Protein 3OAO (pdb70)

Secondary structure (DSSP, 8-state):
-THHHHHHHHHHHTTGGGGGHHHHHHHH--HHHHHHS---GGGHHHHHHHHHHHHHHHHHHH-HHHHHHHHHHHHHHHS-HHHHHHHHHHHHSHHHHHHHH--HHHHHHHHHHHHHHGGGHHHHHH----TTTT--

Sequence (136 aa):
GDSASQAEQFLKLVHADKLTVPVYAQVQQLAQRFAQAKAPESKKAVLERYQAKANAELDRAIGWDKIKPELIKLYTTNFTESELKDLNAFYQSPLGKKVLEKPRLTAESAQLTQAKLQGAVEPVNKLADDKELGVA

InterPro domains:
  IPR018637 Domain of unknown function DUF2059 [PF09832] (101-158)

B-factor: mean 121.93, std 29.57, range [83.68, 224.76]

Nearest PDB structures (foldseek):
  3oao-assembly1_A  TM=1.007E+00  e=1.745E-16  Pseudomonas aeruginosa

Organism: Pseudomonas aeruginosa (strain ATCC 15692 / DSM 22644 / CIP 104116 / JCM 14847 / LMG 12228 / 1C / PRS 101 / PAO1) (NCBI:txid208964)

Radius of gyration: 23.55 Å; Cα contacts (8 Å, |Δi|>4): 64; chains: 1; bounding box: 56×63×35 Å

Solvent-accessible surface area: 10845 Å² total

Structure (mmCIF, N/CA/C/O backbone):
data_3OAO
#
_entry.id   3OAO
#
_cell.length_a   72.582
_cell.length_b   72.582
_cell.length_c   81.498
_cell.angle_alpha   90.000
_cell.angle_beta   90.000
_cell.angle_gamma   120.000
#
_symmetry.space_group_name_H-M   'P 32 2 1'
#
loop_
_entity.id
_entity.type
_entity.pdbx_description
1 polymer 'uncharacterized protein from DUF2059 family'
2 non-polymer 'PHOSPHATE ION'
3 non-polymer 'CHLORIDE ION'
#
loop_
_atom_site.group_PDB
_atom_site.id
_atom_site.type_symbol
_atom_site.label_atom_id
_atom_site.label_alt_id
_atom_site.label_comp_id
_atom_site.label_asym_id
_atom_site.label_entity_id
_atom_site.label_seq_id
_atom_site.pdbx_PDB_ins_code
_atom_site.Cartn_x
_atom_site.Cartn_y
_atom_site.Cartn_z
_atom_site.occupancy
_atom_site.B_iso_or_equiv
_atom_site.auth_seq_id
_atom_site.auth_comp_id
_atom_site.auth_asym_id
_atom_site.auth_atom_id
_atom_site.pdbx_PDB_model_num
ATOM 1 N N . GLY A 1 1 ? 29.972 10.382 -7.073 1.00 115.19 0 GLY A N 1
ATOM 2 C CA . GLY A 1 1 ? 28.867 11.217 -6.627 1.00 116.12 0 GLY A CA 1
ATOM 3 C C . GLY A 1 1 ? 29.170 11.930 -5.325 1.00 123.30 0 GLY A C 1
ATOM 4 O O . GLY A 1 1 ? 30.188 12.632 -5.215 1.00 124.19 0 GLY A O 1
ATOM 5 N N . ASP A 1 2 ? 28.311 11.735 -4.308 1.00 119.91 37 ASP A N 1
ATOM 6 C CA . ASP A 1 2 ? 28.512 12.362 -2.987 1.00 118.83 37 ASP A CA 1
ATOM 7 C C . ASP A 1 2 ? 29.508 11.560 -2.061 1.00 116.89 37 ASP A C 1
ATOM 8 O O . ASP A 1 2 ? 29.574 11.807 -0.851 1.00 115.27 37 ASP A O 1
ATOM 13 N N . SER A 1 3 ? 30.310 10.646 -2.672 1.00 109.59 38 SER A N 1
ATOM 14 C CA . SER A 1 3 ? 31.303 9.790 -2.027 1.00 106.55 38 SER A CA 1
ATOM 15 C C . SER A 1 3 ? 32.462 10.576 -1.421 1.00 108.12 38 SER A C 1
ATOM 16 O O . SER A 1 3 ? 32.854 10.297 -0.288 1.00 106.95 38 SER A O 1
ATOM 19 N N . ALA A 1 4 ? 33.039 11.532 -2.186 1.00 104.22 39 ALA A N 1
ATOM 20 C CA . ALA A 1 4 ? 34.196 12.329 -1.753 1.00 102.93 39 ALA A CA 1
ATOM 21 C C . ALA A 1 4 ? 33.928 13.109 -0.463 1.00 105.89 39 ALA A C 1
ATOM 22 O O . ALA A 1 4 ? 34.805 13.200 0.410 1.00 103.65 39 ALA A O 1
ATOM 24 N N . SER A 1 5 ? 32.699 13.628 -0.330 1.00 104.25 40 SER A N 1
ATOM 25 C CA . SER A 1 5 ? 32.240 14.368 0.838 1.00 104.87 40 SER A CA 1
ATOM 26 C C . SER A 1 5 ? 32.188 13.433 2.050 1.00 107.05 40 SER A C 1
ATOM 27 O O . SER A 1 5 ? 32.689 13.787 3.126 1.00 107.03 40 SER A O 1
ATOM 30 N N . GLN A 1 6 ? 31.652 12.209 1.854 1.00 101.49 41 GLN A N 1
ATOM 31 C CA . GLN A 1 6 ? 31.588 11.191 2.909 1.00 99.31 41 GLN A CA 1
ATOM 32 C C . GLN A 1 6 ? 32.991 10.701 3.309 1.00 100.16 41 GLN A C 1
ATOM 33 O O . GLN A 1 6 ? 33.262 10.554 4.498 1.00 99.65 41 GLN A O 1
ATOM 39 N N . ALA A 1 7 ? 33.898 10.531 2.322 1.00 95.40 42 ALA A N 1
ATOM 40 C CA . ALA A 1 7 ? 35.295 10.139 2.551 1.00 94.56 42 ALA A CA 1
ATOM 41 C C . ALA A 1 7 ? 36.009 11.201 3.378 1.00 100.61 42 ALA A C 1
ATOM 42 O O . ALA A 1 7 ? 36.769 10.865 4.289 1.00 99.85 42 ALA A O 1
ATOM 44 N N . GLU A 1 8 ? 35.749 12.494 3.066 1.00 98.86 43 GLU A N 1
ATOM 45 C CA . GLU A 1 8 ? 36.318 13.637 3.778 1.00 98.87 43 GLU A CA 1
ATOM 46 C C . GLU A 1 8 ? 35.834 13.648 5.233 1.00 101.04 43 GLU A C 1
ATOM 47 O O . GLU A 1 8 ? 36.637 13.840 6.145 1.00 100.29 43 GLU A O 1
ATOM 53 N N . GLN A 1 9 ? 34.526 13.406 5.444 1.00 97.13 44 GLN A N 1
ATOM 54 C CA . GLN A 1 9 ? 33.943 13.338 6.784 1.00 96.64 44 GLN A CA 1
ATOM 55 C C . GLN A 1 9 ? 34.564 12.183 7.580 1.00 98.05 44 GLN A C 1
ATOM 56 O O . GLN A 1 9 ? 34.863 12.353 8.763 1.00 97.77 44 GLN A O 1
ATOM 62 N N . PHE A 1 10 ? 34.815 11.035 6.908 1.00 91.98 45 PHE A N 1
ATOM 63 C CA . PHE A 1 10 ? 35.427 9.867 7.537 1.00 90.30 45 PHE A CA 1
ATOM 64 C C . PHE A 1 10 ? 36.829 10.181 8.060 1.00 93.98 45 PHE A C 1
ATOM 65 O O . PHE A 1 10 ? 37.122 9.905 9.227 1.00 92.61 45 PHE A O 1
ATOM 73 N N . LEU A 1 11 ? 37.674 10.795 7.210 1.00 91.40 46 LEU A N 1
ATOM 74 C CA . LEU A 1 11 ? 39.052 11.158 7.559 1.00 91.48 46 LEU A CA 1
ATOM 75 C C . LEU A 1 11 ? 39.111 12.150 8.725 1.00 95.58 46 LEU A C 1
ATOM 76 O O . LEU A 1 11 ? 40.043 12.088 9.532 1.00 94.13 46 LEU A O 1
ATOM 81 N N . LYS A 1 12 ? 38.079 13.014 8.849 1.00 94.27 47 LYS A N 1
ATOM 82 C CA . LYS A 1 12 ? 37.959 13.972 9.947 1.00 95.80 47 LYS A CA 1
ATOM 83 C C . LYS A 1 12 ? 37.666 13.212 11.236 1.00 102.56 47 LYS A C 1
ATOM 84 O O . LYS A 1 12 ? 38.459 13.293 12.177 1.00 103.06 47 LYS A O 1
ATOM 90 N N . LEU A 1 13 ? 36.565 12.395 11.242 1.00 99.79 48 LEU A N 1
ATOM 91 C CA . LEU A 1 13 ? 36.126 11.573 12.388 1.00 98.52 48 LEU A CA 1
ATOM 92 C C . LEU A 1 13 ? 37.229 10.677 12.913 1.00 100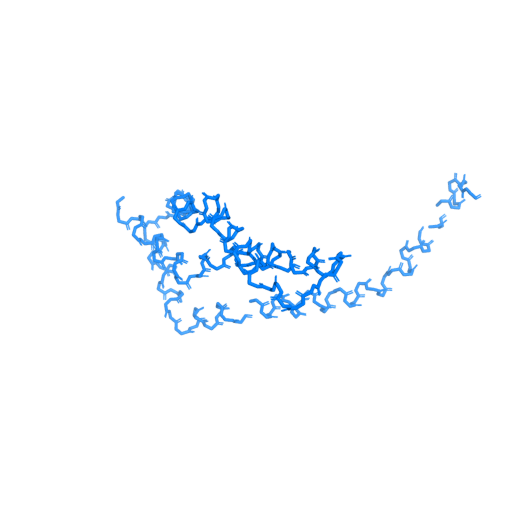.28 48 LEU A C 1
ATOM 93 O O . LEU A 1 13 ? 37.369 10.533 14.119 1.00 100.90 48 LEU A O 1
ATOM 98 N N . VAL A 1 14 ? 38.031 10.112 12.014 1.00 95.18 49 VAL A N 1
ATOM 99 C CA . VAL A 1 14 ? 39.108 9.180 12.346 1.00 94.08 49 VAL A CA 1
ATOM 100 C C . VAL A 1 14 ? 40.440 9.889 12.715 1.00 99.53 49 VAL A C 1
ATOM 101 O O . VAL A 1 14 ? 41.359 9.239 13.225 1.00 98.65 49 VAL A O 1
ATOM 105 N N . HIS A 1 15 ? 40.495 11.237 12.540 1.00 98.24 50 HIS A N 1
ATOM 106 C CA . HIS A 1 15 ? 41.670 12.084 12.835 1.00 99.45 50 HIS A CA 1
ATOM 107 C C . HIS A 1 15 ? 42.897 11.661 12.018 1.00 102.20 50 HIS A C 1
ATOM 108 O O . HIS A 1 15 ? 44.007 11.586 12.558 1.00 101.54 50 HIS A O 1
ATOM 115 N N . ALA A 1 16 ? 42.690 11.395 10.705 1.00 98.32 51 ALA A N 1
ATOM 116 C CA . ALA A 1 16 ? 43.743 10.996 9.762 1.00 98.21 51 ALA A CA 1
ATOM 117 C C . ALA A 1 16 ? 44.753 12.144 9.531 1.00 104.48 51 ALA A C 1
ATOM 118 O O . ALA A 1 16 ? 45.871 11.912 9.062 1.00 105.04 51 ALA A O 1
ATOM 120 N N . ASP A 1 17 ? 44.349 13.378 9.871 1.00 101.43 52 ASP A N 1
ATOM 121 C CA . ASP A 1 17 ? 45.185 14.562 9.745 1.00 102.66 52 ASP A CA 1
ATOM 122 C C . ASP A 1 17 ? 46.333 14.553 10.747 1.00 108.51 52 ASP A C 1
ATOM 123 O O . ASP A 1 17 ? 47.378 15.142 10.471 1.00 110.22 52 ASP A O 1
ATOM 128 N N . LYS A 1 18 ? 46.152 13.860 11.896 1.00 103.80 53 LYS A N 1
ATOM 129 C CA . LYS A 1 18 ? 47.146 13.787 12.979 1.00 102.90 53 LYS A CA 1
ATOM 130 C C . LYS A 1 18 ? 48.145 12.641 12.795 1.00 106.27 53 LYS A C 1
ATOM 131 O O . LYS A 1 18 ? 49.069 12.496 13.598 1.00 106.54 53 LYS A O 1
ATOM 137 N N . LEU A 1 19 ? 47.996 11.861 11.720 1.00 102.47 54 LEU A N 1
ATOM 138 C CA . LEU A 1 19 ? 48.894 10.747 11.419 1.00 103.36 54 LEU A CA 1
ATOM 139 C C . LEU A 1 19 ? 50.355 11.194 11.222 1.00 110.04 54 LEU A C 1
ATOM 140 O O . LEU A 1 19 ? 51.262 10.408 11.476 1.00 110.29 54 LEU A O 1
ATOM 145 N N . THR A 1 20 ? 50.578 12.462 10.788 1.00 108.19 55 THR A N 1
ATOM 146 C CA . THR A 1 20 ? 51.918 13.010 10.513 1.00 108.82 55 THR A CA 1
ATOM 147 C C . THR A 1 20 ? 52.662 13.559 11.745 1.00 113.98 55 THR A C 1
ATOM 148 O O . THR A 1 20 ? 53.893 13.672 11.710 1.00 114.26 55 THR A O 1
ATOM 152 N N . VAL A 1 21 ? 51.923 13.864 12.842 1.00 110.42 56 VAL A N 1
ATOM 153 C CA . VAL A 1 21 ? 52.473 14.394 14.107 1.00 110.59 56 VAL A CA 1
ATOM 154 C C . VAL A 1 21 ? 53.813 13.719 14.561 1.00 114.12 56 VAL A C 1
ATOM 155 O O . VAL A 1 21 ? 54.762 14.452 14.855 1.00 115.16 56 VAL A O 1
ATOM 159 N N . PRO A 1 22 ? 53.965 12.361 14.527 1.00 108.88 57 PRO A N 1
ATOM 160 C CA . PRO A 1 22 ? 55.270 11.764 14.882 1.00 109.27 57 PRO A CA 1
ATOM 161 C C . PRO A 1 22 ? 56.452 12.264 14.034 1.00 115.26 57 PRO A C 1
ATOM 162 O O . PRO A 1 22 ? 57.550 12.416 14.564 1.00 116.70 57 PRO A O 1
ATOM 166 N N . VAL A 1 23 ? 56.230 12.520 12.724 1.00 111.68 58 VAL A N 1
ATOM 167 C CA . VAL A 1 23 ? 57.279 12.997 11.803 1.00 112.39 58 VAL A CA 1
ATOM 168 C C . VAL A 1 23 ? 57.701 14.429 12.156 1.00 117.61 58 VAL A C 1
ATOM 169 O O . VAL A 1 23 ? 58.894 14.735 12.163 1.00 118.33 58 VAL A O 1
ATOM 173 N N . TYR A 1 24 ? 56.721 15.294 12.457 1.00 113.93 59 TYR A N 1
ATOM 174 C CA . TYR A 1 24 ? 56.954 16.681 12.836 1.00 114.97 59 TYR A CA 1
ATOM 175 C C . TYR A 1 24 ? 57.690 16.773 14.169 1.00 122.80 59 TYR A C 1
ATOM 176 O O . TYR A 1 24 ? 58.539 17.653 14.341 1.00 124.16 59 TYR A O 1
ATOM 185 N N . ALA A 1 25 ? 57.367 15.860 15.111 1.00 120.19 60 ALA A N 1
ATOM 186 C CA . ALA A 1 25 ? 57.993 15.799 16.435 1.00 121.03 60 ALA A CA 1
ATOM 187 C C . ALA A 1 25 ? 59.452 15.337 16.329 1.00 126.06 60 ALA A C 1
ATOM 188 O O . ALA A 1 25 ? 60.333 15.953 16.937 1.00 126.81 60 ALA A O 1
ATOM 190 N N . GLN A 1 26 ? 59.705 14.272 15.526 1.00 122.22 61 GLN A N 1
ATOM 191 C CA . GLN A 1 26 ? 61.042 13.723 15.295 1.00 123.63 61 GLN A CA 1
ATOM 192 C C . GLN A 1 26 ? 61.998 14.770 14.700 1.00 129.76 61 GLN A C 1
ATOM 193 O O . GLN A 1 26 ? 63.135 14.870 15.152 1.00 131.10 61 GLN A O 1
ATOM 199 N N . VAL A 1 27 ? 61.530 15.565 13.712 1.00 126.19 62 VAL A N 1
ATOM 200 C CA 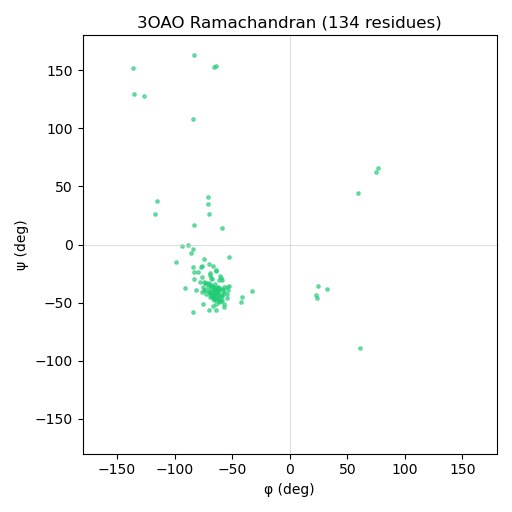. VAL A 1 27 ? 62.350 16.612 13.078 1.00 127.26 62 VAL A CA 1
ATOM 201 C C . VAL A 1 27 ? 62.597 17.793 14.045 1.00 132.31 62 VAL A C 1
ATOM 202 O O . VAL A 1 27 ? 63.684 18.372 14.030 1.00 132.66 62 VAL A O 1
ATOM 206 N N . GLN A 1 28 ? 61.608 18.106 14.916 1.00 129.50 63 GLN A N 1
ATOM 207 C CA . GLN A 1 28 ? 61.716 19.171 15.923 1.00 131.16 63 GLN A CA 1
ATOM 208 C C . GLN A 1 28 ? 62.731 18.778 17.023 1.00 140.25 63 GLN A C 1
ATOM 209 O O . GLN A 1 28 ? 63.544 19.613 17.433 1.00 141.20 63 GLN A O 1
ATOM 215 N N . GLN A 1 29 ? 62.687 17.497 17.479 1.00 139.14 64 GLN A N 1
ATOM 216 C CA . GLN A 1 29 ? 63.605 16.960 18.498 1.00 141.19 64 GLN A CA 1
ATOM 217 C C . GLN A 1 29 ? 65.025 16.788 17.937 1.00 148.38 64 GLN A C 1
ATOM 218 O O . GLN A 1 29 ? 65.995 16.901 18.685 1.00 150.04 64 GLN A O 1
ATOM 228 N N . LEU A 1 31 ? 66.472 18.816 15.668 1.00 146.09 66 LEU A N 1
ATOM 229 C CA . LEU A 1 31 ? 67.084 20.148 15.603 1.00 146.85 66 LEU A CA 1
ATOM 230 C C . LEU A 1 31 ? 67.576 20.601 16.966 1.00 152.71 66 LEU A C 1
ATOM 231 O O . LEU A 1 31 ? 68.682 21.130 17.060 1.00 154.07 66 LEU A O 1
ATOM 236 N N . ALA A 1 32 ? 66.765 20.385 18.026 1.00 149.18 67 ALA A N 1
ATOM 237 C CA . ALA A 1 32 ? 67.142 20.721 19.403 1.00 150.81 67 ALA A CA 1
ATOM 238 C C . ALA A 1 32 ? 68.332 19.847 19.861 1.00 156.28 67 ALA A C 1
ATOM 239 O O . ALA A 1 32 ? 69.195 20.326 20.601 1.00 157.44 67 ALA A O 1
ATOM 241 N N . GLN A 1 33 ? 68.385 18.574 19.376 1.00 152.20 68 GLN A N 1
ATOM 242 C CA . GLN A 1 33 ? 69.475 17.626 19.634 1.00 153.13 68 GLN A CA 1
ATOM 243 C C . GLN A 1 33 ? 70.738 18.059 18.889 1.00 158.91 68 GLN A C 1
ATOM 244 O O . GLN A 1 33 ? 71.836 17.892 19.411 1.00 160.68 68 GLN A O 1
ATOM 250 N N . ARG A 1 34 ? 70.577 18.606 17.663 1.00 155.03 69 ARG A N 1
ATOM 251 C CA . ARG A 1 34 ? 71.678 19.118 16.842 1.00 156.38 69 ARG A CA 1
ATOM 252 C C . ARG A 1 34 ? 72.192 20.450 17.445 1.00 163.39 69 ARG A C 1
ATOM 253 O O . ARG A 1 34 ? 73.395 20.725 17.388 1.00 164.83 69 ARG A O 1
ATOM 261 N N . PHE A 1 35 ? 71.269 21.253 18.049 1.00 160.21 70 PHE A N 1
ATOM 262 C CA . PHE A 1 35 ? 71.567 22.534 18.711 1.00 161.71 70 PHE A CA 1
ATOM 263 C C . PHE A 1 35 ? 72.421 22.287 19.953 1.00 169.74 70 PHE A C 1
ATOM 264 O O . PHE A 1 35 ? 73.428 22.969 20.152 1.00 171.87 70 PHE A O 1
ATOM 272 N N . ALA A 1 36 ? 72.037 21.281 20.767 1.00 166.49 71 ALA A N 1
ATOM 273 C CA . ALA A 1 36 ? 72.780 20.888 21.958 1.00 168.17 71 ALA A CA 1
ATOM 274 C C . ALA A 1 36 ? 74.134 20.293 21.551 1.00 174.61 71 ALA A C 1
ATOM 275 O O . ALA A 1 36 ? 75.167 20.810 21.977 1.00 176.45 71 ALA A O 1
ATOM 277 N N . GLN A 1 37 ? 74.118 19.272 20.637 1.00 170.89 72 GLN A N 1
ATOM 278 C CA . GLN A 1 37 ? 75.281 18.531 20.102 1.00 172.36 72 GLN A CA 1
ATOM 279 C C . GLN A 1 37 ? 76.571 19.336 19.965 1.00 180.38 72 GLN A C 1
ATOM 280 O O . GLN A 1 37 ? 77.645 18.806 20.251 1.00 182.04 72 GLN A O 1
ATOM 282 N N . ALA A 1 38 ? 76.473 20.599 19.519 1.00 178.21 73 ALA A N 1
ATOM 283 C CA . ALA A 1 38 ? 77.635 21.472 19.380 1.00 181.27 73 ALA A CA 1
ATOM 284 C C . ALA A 1 38 ? 77.339 22.863 19.942 1.00 187.66 73 ALA A C 1
ATOM 285 O O . ALA A 1 38 ? 76.310 23.455 19.607 1.00 186.32 73 ALA A O 1
ATOM 287 N N . LYS A 1 39 ? 78.237 23.367 20.825 1.00 187.27 74 LYS A N 1
ATOM 288 C CA . LYS A 1 39 ? 78.141 24.669 21.510 1.00 188.42 74 LYS A CA 1
ATOM 289 C C . LYS A 1 39 ? 76.891 24.797 22.416 1.00 191.44 74 LYS A C 1
ATOM 290 O O . LYS A 1 39 ? 76.963 24.450 23.599 1.00 192.33 74 LYS A O 1
ATOM 292 N N . ALA A 1 40 ? 75.750 25.275 21.843 1.00 185.83 75 ALA A N 1
ATOM 293 C CA . ALA A 1 40 ? 74.439 25.492 22.495 1.00 184.00 75 ALA A CA 1
ATOM 294 C C . ALA A 1 40 ? 74.331 26.745 23.432 1.00 188.85 75 ALA A C 1
ATOM 295 O O . ALA A 1 40 ? 74.028 26.589 24.622 1.00 189.47 75 ALA A O 1
ATOM 297 N N . PRO A 1 41 ? 74.502 27.999 22.919 1.00 184.81 76 PRO A N 1
ATOM 298 C CA . PRO A 1 41 ? 74.316 29.167 23.800 1.00 185.32 76 PRO A CA 1
ATOM 299 C C . PRO A 1 41 ? 72.834 29.553 23.884 1.00 186.31 76 PRO A C 1
ATOM 300 O O . PRO A 1 41 ? 72.274 30.060 22.903 1.00 184.95 76 PRO A O 1
ATOM 304 N N . GLU A 1 42 ? 72.188 29.290 25.054 1.00 181.51 77 GLU A N 1
ATOM 305 C CA . GLU A 1 42 ? 70.754 29.558 25.298 1.00 178.97 77 GLU A CA 1
ATOM 306 C C . GLU A 1 42 ? 70.312 31.003 24.981 1.00 181.03 77 GLU A C 1
ATOM 307 O O . GLU A 1 42 ? 69.112 31.283 24.924 1.00 178.53 77 GLU A O 1
ATOM 309 N N . SER A 1 43 ? 71.286 31.902 24.741 1.00 178.80 78 SER A N 1
ATOM 310 C CA . SER A 1 43 ? 71.042 33.289 24.358 1.00 178.80 78 SER A CA 1
ATOM 311 C C . SER A 1 43 ? 70.655 33.360 22.874 1.00 180.10 78 SER A C 1
ATOM 312 O O . SER A 1 43 ? 70.075 34.358 22.436 1.00 179.77 78 SER A O 1
ATOM 315 N N . LYS A 1 44 ? 70.988 32.301 22.103 1.00 174.65 79 LYS A N 1
ATOM 316 C CA . LYS A 1 44 ? 70.694 32.211 20.670 1.00 172.41 79 LYS A CA 1
ATOM 317 C C . LYS A 1 44 ? 69.687 31.068 20.328 1.00 172.12 79 LYS A C 1
ATOM 318 O O . LYS A 1 44 ? 69.800 30.427 19.276 1.00 170.61 79 LYS A O 1
ATOM 324 N N . LYS A 1 45 ? 68.683 30.851 21.209 1.00 166.06 80 LYS A N 1
ATOM 325 C CA . LYS A 1 45 ? 67.640 29.849 20.991 1.00 162.51 80 LYS A CA 1
ATOM 326 C C . LYS A 1 45 ? 66.610 30.337 19.963 1.00 165.06 80 LYS A C 1
ATOM 327 O O . LYS A 1 45 ? 65.895 29.514 19.383 1.00 163.36 80 LYS A O 1
ATOM 333 N N . ALA A 1 46 ? 66.557 31.675 19.711 1.00 161.76 81 ALA A N 1
ATOM 334 C CA . ALA A 1 46 ? 65.662 32.283 18.713 1.00 160.05 81 ALA A CA 1
ATOM 335 C C . ALA A 1 46 ? 66.109 31.935 17.281 1.00 162.61 81 ALA A C 1
ATOM 336 O O . ALA A 1 46 ? 65.323 32.070 16.335 1.00 161.22 81 ALA A O 1
ATOM 338 N N . VAL A 1 47 ? 67.368 31.464 17.133 1.00 159.05 82 VAL A N 1
ATOM 339 C CA . VAL A 1 47 ? 67.923 30.978 15.867 1.00 157.85 82 VAL A CA 1
ATOM 340 C C . VAL A 1 47 ? 67.344 29.559 15.610 1.00 159.16 82 VAL A C 1
ATOM 341 O O . VAL A 1 47 ? 66.920 29.266 14.486 1.00 157.87 82 VAL A O 1
ATOM 345 N N . LEU A 1 48 ? 67.256 28.717 16.677 1.00 153.91 83 LEU A N 1
ATOM 346 C CA . LEU A 1 48 ? 66.648 27.385 16.606 1.00 151.41 83 LEU A CA 1
ATOM 347 C C . LEU A 1 48 ? 65.147 27.517 16.310 1.00 153.29 83 LEU A C 1
ATOM 348 O O . LEU A 1 48 ? 64.602 26.708 15.559 1.00 151.21 83 LEU A O 1
ATOM 353 N N . GLU A 1 49 ? 64.494 28.565 16.879 1.00 149.87 84 GLU A N 1
ATOM 354 C CA . GLU A 1 49 ? 63.072 28.877 16.674 1.00 147.88 84 GLU A CA 1
ATOM 355 C C . GLU A 1 49 ? 62.720 29.008 15.177 1.00 147.35 84 GLU A C 1
ATOM 356 O O . GLU A 1 49 ? 61.717 28.432 14.730 1.00 145.00 84 GLU A O 1
ATOM 362 N N . ARG A 1 50 ? 63.552 29.747 14.405 1.00 142.02 85 ARG A N 1
ATOM 363 C CA . ARG A 1 50 ? 63.306 29.918 12.978 1.00 139.51 85 ARG A CA 1
ATOM 364 C C . ARG A 1 50 ? 63.655 28.678 12.169 1.00 137.85 85 ARG A C 1
ATOM 365 O O . ARG A 1 50 ? 62.913 28.335 11.250 1.00 136.15 85 ARG A O 1
ATOM 373 N N . TYR A 1 51 ? 64.730 27.960 12.549 1.00 131.66 86 TYR A N 1
ATOM 374 C CA . TYR A 1 51 ? 65.093 26.721 11.864 1.00 129.53 86 TYR A CA 1
ATOM 375 C C . TYR A 1 51 ? 64.060 25.616 12.111 1.00 129.81 86 TYR A C 1
ATOM 376 O O . TYR A 1 51 ? 63.825 24.794 11.226 1.00 127.49 86 TYR A O 1
ATOM 385 N N . GLN A 1 52 ? 63.393 25.643 13.284 1.00 125.66 87 GLN A N 1
ATOM 386 C CA . GLN A 1 52 ? 62.323 24.697 13.607 1.00 123.70 87 GLN A CA 1
ATOM 387 C C . GLN A 1 52 ? 61.035 25.081 12.859 1.00 125.42 87 GLN A C 1
ATOM 388 O O . GLN A 1 52 ? 60.230 24.201 12.523 1.00 124.34 87 GLN A O 1
ATOM 394 N N . ALA A 1 53 ? 60.864 26.389 12.559 1.00 119.88 88 ALA A N 1
ATOM 395 C CA . ALA A 1 53 ? 59.725 26.884 11.785 1.00 117.48 88 ALA A CA 1
ATOM 396 C C . ALA A 1 53 ? 59.928 26.524 10.304 1.00 117.68 88 ALA A C 1
ATOM 397 O O . ALA A 1 53 ? 58.970 26.145 9.619 1.00 114.90 88 ALA A O 1
ATOM 399 N N . LYS A 1 54 ? 61.191 26.642 9.824 1.00 113.57 89 LYS A N 1
ATOM 400 C CA . LYS A 1 54 ? 61.599 26.322 8.459 1.00 112.38 89 LYS A CA 1
ATOM 401 C C . LYS A 1 54 ? 61.343 24.857 8.179 1.00 116.83 89 LYS A C 1
ATOM 402 O O . LYS A 1 54 ? 60.721 24.534 7.169 1.00 116.09 89 LYS A O 1
ATOM 408 N N . ALA A 1 55 ? 61.786 23.970 9.098 1.00 113.92 90 ALA A N 1
ATOM 409 C CA . ALA A 1 55 ? 61.588 22.527 9.010 1.00 113.24 90 ALA A CA 1
ATOM 410 C C . ALA A 1 55 ? 60.098 22.188 8.993 1.00 116.46 90 ALA A C 1
ATOM 411 O O . ALA A 1 55 ? 59.683 21.282 8.262 1.00 115.77 90 ALA A O 1
ATOM 413 N N . ASN A 1 56 ? 59.291 22.927 9.793 1.00 112.12 91 ASN A N 1
ATOM 414 C CA . ASN A 1 56 ? 57.844 22.739 9.874 1.00 110.05 91 ASN A CA 1
ATOM 415 C C . ASN A 1 56 ? 57.201 23.091 8.541 1.00 111.85 91 ASN A C 1
ATOM 416 O O . ASN A 1 56 ? 56.338 22.359 8.068 1.00 111.34 91 ASN A O 1
ATOM 421 N N . ALA A 1 57 ? 57.666 24.178 7.910 1.00 107.34 92 ALA A N 1
ATOM 422 C CA . ALA A 1 57 ? 57.169 24.633 6.622 1.00 105.65 92 ALA A CA 1
ATOM 423 C C . ALA A 1 57 ? 57.555 23.668 5.493 1.00 109.74 92 ALA A C 1
ATOM 424 O O . ALA A 1 57 ? 56.777 23.474 4.550 1.00 109.19 92 ALA A O 1
AT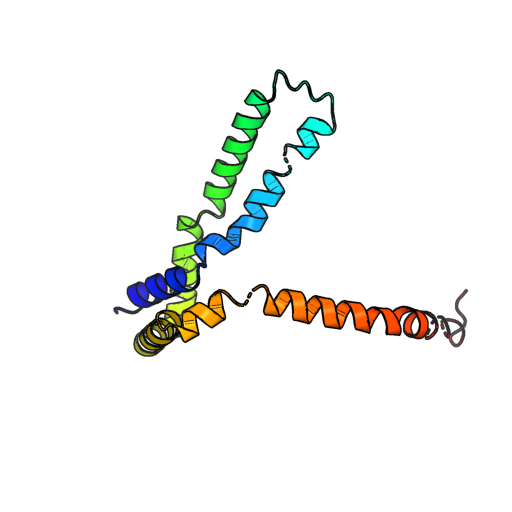OM 426 N N . GLU A 1 58 ? 58.750 23.067 5.593 1.00 106.79 93 GLU A N 1
ATOM 427 C CA . GLU A 1 58 ? 59.283 22.155 4.578 1.00 106.92 93 GLU A CA 1
ATOM 428 C C . GLU A 1 58 ? 58.589 20.825 4.594 1.00 109.27 93 GLU A C 1
ATOM 429 O O . GLU A 1 58 ? 58.441 20.201 3.542 1.00 108.72 93 GLU A O 1
ATOM 435 N N . LEU A 1 59 ? 58.158 20.383 5.789 1.00 104.94 94 LEU A N 1
ATOM 436 C CA . LEU A 1 59 ? 57.390 19.156 5.950 1.00 103.26 94 LEU A CA 1
ATOM 437 C C . LEU A 1 59 ? 55.992 19.417 5.434 1.00 106.98 94 LEU A C 1
ATOM 438 O O . LEU A 1 59 ? 55.437 18.569 4.733 1.00 107.27 94 LEU A O 1
ATOM 443 N N . ASP A 1 60 ? 55.440 20.634 5.715 1.00 102.31 95 ASP A N 1
ATOM 444 C CA . ASP A 1 60 ? 54.110 21.039 5.234 1.00 100.60 95 ASP A CA 1
ATOM 445 C C . ASP A 1 60 ? 54.038 21.007 3.720 1.00 102.45 95 ASP A C 1
ATOM 446 O O . ASP A 1 60 ? 52.980 20.728 3.167 1.00 102.64 95 ASP A O 1
ATOM 451 N N . ARG A 1 61 ? 55.175 21.266 3.049 1.00 97.68 96 ARG A N 1
ATOM 452 C CA . ARG A 1 61 ? 55.272 21.232 1.591 1.00 96.43 96 ARG A CA 1
ATOM 453 C C . ARG A 1 61 ? 55.129 19.803 1.080 1.00 100.08 96 ARG A C 1
ATOM 454 O O . ARG A 1 61 ? 54.441 19.571 0.086 1.00 98.68 96 ARG A O 1
ATOM 462 N N . ALA A 1 62 ? 55.800 18.849 1.753 1.00 97.14 97 ALA A N 1
ATOM 463 C CA . ALA A 1 62 ? 55.817 17.460 1.339 1.00 96.63 97 ALA A CA 1
ATOM 464 C C . ALA A 1 62 ? 54.623 16.693 1.839 1.00 100.50 97 ALA A C 1
ATOM 465 O O . ALA A 1 62 ? 53.879 16.127 1.035 1.00 99.75 97 ALA A O 1
ATOM 467 N N . ILE A 1 63 ? 54.436 16.668 3.173 1.00 97.28 98 ILE A N 1
ATOM 468 C CA . ILE A 1 63 ? 53.426 15.853 3.850 1.00 95.87 98 ILE A CA 1
ATOM 469 C C . ILE A 1 63 ? 52.340 16.624 4.632 1.00 100.02 98 ILE A C 1
ATOM 470 O O . ILE A 1 63 ? 51.753 16.077 5.567 1.00 100.12 98 ILE A O 1
ATOM 475 N N . GLY A 1 64 ? 52.056 17.861 4.228 1.00 96.20 99 GLY A N 1
ATOM 476 C CA . GLY A 1 64 ? 50.962 18.624 4.818 1.00 95.32 99 GLY A CA 1
ATOM 477 C C . GLY A 1 64 ? 49.624 17.969 4.494 1.00 98.67 99 GLY A C 1
ATOM 478 O O . GLY A 1 64 ? 49.503 17.273 3.473 1.00 98.14 99 GLY A O 1
ATOM 479 N N . TRP A 1 65 ? 48.613 18.161 5.361 1.00 94.49 100 TRP A N 1
ATOM 480 C CA . TRP A 1 65 ? 47.290 17.542 5.180 1.00 93.95 100 TRP A CA 1
ATOM 481 C C . TRP A 1 65 ? 46.682 17.796 3.804 1.00 97.81 100 TRP A C 1
ATOM 482 O O . TRP A 1 65 ? 46.081 16.894 3.232 1.00 97.52 100 TRP A O 1
ATOM 493 N N . ASP A 1 66 ? 46.915 18.991 3.243 1.00 94.45 101 ASP A N 1
ATOM 494 C CA . ASP A 1 66 ? 46.437 19.389 1.922 1.00 93.96 101 ASP A CA 1
ATOM 495 C C . ASP A 1 66 ? 47.048 18.533 0.799 1.00 97.46 101 ASP A C 1
ATOM 496 O O . ASP A 1 66 ? 46.473 18.460 -0.291 1.00 97.29 101 ASP A O 1
ATOM 501 N N . LYS A 1 67 ? 48.213 17.896 1.060 1.00 93.64 102 LYS A N 1
ATOM 502 C CA . LYS A 1 67 ? 48.887 17.025 0.086 1.00 93.49 102 LYS A CA 1
ATOM 503 C C . LYS A 1 67 ? 48.429 15.578 0.258 1.00 98.27 102 LYS A C 1
ATOM 504 O O . LYS A 1 67 ? 48.284 14.854 -0.731 1.00 98.73 102 LYS A O 1
ATOM 510 N N . ILE A 1 68 ? 48.218 15.157 1.524 1.00 94.19 103 ILE A N 1
ATOM 511 C CA . ILE A 1 68 ? 47.805 13.807 1.897 1.00 92.94 103 ILE A CA 1
ATOM 512 C C . ILE A 1 68 ? 46.308 13.569 1.606 1.00 96.32 103 ILE A C 1
ATOM 513 O O . ILE A 1 68 ? 45.967 12.578 0.956 1.00 96.31 103 ILE A O 1
ATOM 518 N N . LYS A 1 69 ? 45.425 14.481 2.093 1.00 92.62 104 LYS A N 1
ATOM 519 C CA . LYS A 1 69 ? 43.954 14.424 1.964 1.00 92.14 104 LYS A CA 1
ATOM 520 C C . LYS A 1 69 ? 43.411 13.988 0.575 1.00 98.29 104 LYS A C 1
ATOM 521 O O . LYS A 1 69 ? 42.532 13.112 0.526 1.00 97.62 104 LYS A O 1
ATOM 527 N N . PRO A 1 70 ? 43.876 14.572 -0.563 1.00 96.47 105 PRO A N 1
ATOM 528 C CA . PRO A 1 70 ? 43.307 14.169 -1.861 1.00 96.90 105 PRO A CA 1
ATOM 529 C C . PRO A 1 70 ? 43.536 12.704 -2.212 1.00 101.94 105 PRO A C 1
ATOM 530 O O . PRO A 1 70 ? 42.661 12.073 -2.796 1.00 102.42 105 PRO A O 1
ATOM 534 N N . GLU A 1 71 ? 44.704 12.168 -1.866 1.00 99.10 106 GLU A N 1
ATOM 535 C CA . GLU A 1 71 ? 45.036 10.798 -2.215 1.00 99.55 106 GLU A CA 1
ATOM 536 C C . GLU A 1 71 ? 44.407 9.767 -1.292 1.00 101.79 106 GLU A C 1
ATOM 537 O O . GLU A 1 71 ? 44.149 8.642 -1.727 1.00 102.59 106 GLU A O 1
ATOM 543 N N . LEU A 1 72 ? 44.062 10.172 -0.051 1.00 95.58 107 LEU A N 1
ATOM 544 C CA . LEU A 1 72 ? 43.362 9.295 0.886 1.00 93.68 107 LEU A CA 1
ATOM 545 C C . LEU A 1 72 ? 41.881 9.205 0.531 1.00 95.93 107 LEU A C 1
ATOM 546 O O . LEU A 1 72 ? 41.256 8.178 0.785 1.00 95.71 107 LEU A O 1
ATOM 551 N N . ILE A 1 73 ? 41.307 10.288 -0.024 1.00 91.41 108 ILE A N 1
ATOM 552 C CA . ILE A 1 73 ? 39.907 10.300 -0.454 1.00 90.39 108 ILE A CA 1
ATOM 553 C C . ILE A 1 73 ? 39.759 9.341 -1.617 1.00 96.13 108 ILE A C 1
ATOM 554 O O . ILE A 1 73 ? 38.879 8.485 -1.578 1.00 95.74 108 ILE A O 1
ATOM 559 N N . LYS A 1 74 ? 40.691 9.404 -2.602 1.00 94.75 109 LYS A N 1
ATOM 560 C CA . LYS A 1 74 ? 40.702 8.475 -3.744 1.00 96.04 109 LYS A CA 1
ATOM 561 C C . LYS A 1 74 ? 40.781 7.022 -3.230 1.00 100.55 109 LYS A C 1
ATOM 562 O O . LYS A 1 74 ? 40.038 6.158 -3.698 1.00 100.71 109 LYS A O 1
ATOM 568 N N . LEU A 1 75 ? 41.617 6.790 -2.199 1.00 96.41 110 LEU A N 1
ATOM 569 C CA . LEU A 1 75 ? 41.797 5.490 -1.548 1.00 95.76 110 LEU A CA 1
ATOM 570 C C . LEU A 1 75 ? 40.476 4.935 -0.949 1.00 97.90 110 LEU A C 1
ATOM 571 O O . LEU A 1 75 ? 40.170 3.762 -1.139 1.00 97.45 110 LEU A O 1
ATOM 576 N N . TYR A 1 76 ? 39.692 5.788 -0.267 1.00 93.08 111 TYR A N 1
ATOM 577 C CA . TYR A 1 76 ? 38.434 5.380 0.354 1.00 91.50 111 TYR A CA 1
ATOM 578 C C . TYR A 1 76 ? 37.254 5.316 -0.589 1.00 95.37 111 TYR A C 1
ATOM 579 O O . TYR A 1 76 ? 36.442 4.397 -0.472 1.00 94.96 111 TYR A O 1
ATOM 588 N N . THR A 1 77 ? 37.146 6.270 -1.527 1.00 92.17 112 THR A N 1
ATOM 589 C CA . THR A 1 77 ? 36.045 6.280 -2.498 1.00 92.65 112 THR A CA 1
ATOM 590 C C . THR A 1 77 ? 36.154 5.110 -3.478 1.00 99.01 112 THR A C 1
ATOM 591 O O . THR A 1 77 ? 35.122 4.649 -3.991 1.00 99.59 112 THR A O 1
ATOM 595 N N . THR A 1 78 ? 37.400 4.630 -3.752 1.00 95.66 113 THR A N 1
ATOM 596 C CA . THR A 1 78 ? 37.609 3.497 -4.668 1.00 96.23 113 THR A CA 1
ATOM 597 C C . THR A 1 78 ? 37.423 2.157 -3.966 1.00 99.91 113 THR A C 1
ATOM 598 O O . THR A 1 78 ? 37.095 1.176 -4.623 1.00 102.46 113 THR A O 1
ATOM 602 N N . ASN A 1 79 ? 37.595 2.118 -2.632 1.00 93.19 114 ASN A N 1
ATOM 603 C CA . ASN A 1 79 ? 37.479 0.893 -1.841 1.00 91.46 114 ASN A CA 1
ATOM 604 C C . ASN A 1 79 ? 36.134 0.734 -1.145 1.00 93.70 114 ASN A C 1
ATOM 605 O O . ASN A 1 79 ? 35.813 -0.361 -0.664 1.00 92.34 114 ASN A O 1
ATOM 610 N N . PHE A 1 80 ? 35.359 1.820 -1.062 1.00 90.07 115 PHE A N 1
ATOM 611 C CA . PHE A 1 80 ? 34.054 1.811 -0.404 1.00 89.52 115 PHE A CA 1
ATOM 612 C C . PHE A 1 80 ? 33.010 2.556 -1.224 1.00 96.36 115 PHE A C 1
ATOM 613 O O . PHE A 1 80 ? 33.341 3.481 -1.964 1.00 97.52 115 PHE A O 1
ATOM 621 N N . THR A 1 81 ? 31.745 2.169 -1.075 1.00 93.29 116 THR A N 1
ATOM 622 C CA . THR A 1 81 ? 30.636 2.846 -1.737 1.00 93.60 116 THR A CA 1
ATOM 623 C C . THR A 1 81 ? 30.268 4.059 -0.887 1.00 98.56 116 THR A C 1
ATOM 624 O O . THR A 1 81 ? 30.642 4.114 0.293 1.00 97.67 116 THR A O 1
ATOM 628 N N . GLU A 1 82 ? 29.513 5.013 -1.469 1.00 96.38 117 GLU A N 1
ATOM 629 C CA . GLU A 1 82 ? 29.035 6.197 -0.758 1.00 96.01 117 GLU A CA 1
ATOM 630 C C . GLU A 1 82 ? 28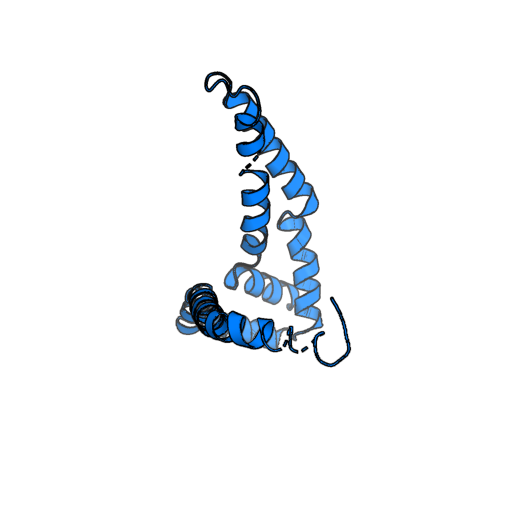.192 5.766 0.463 1.00 100.92 117 GLU A C 1
ATOM 631 O O . GLU A 1 82 ? 28.323 6.362 1.537 1.00 100.76 117 GLU A O 1
ATOM 637 N N . SER A 1 83 ? 27.360 4.704 0.300 1.00 97.06 118 SER A N 1
ATOM 638 C CA . SER A 1 83 ? 26.512 4.188 1.372 1.00 96.59 118 SER A CA 1
ATOM 639 C C . SER A 1 83 ? 27.337 3.548 2.489 1.00 100.88 118 SER A C 1
ATOM 640 O O . SER A 1 83 ? 26.962 3.661 3.664 1.00 101.73 118 SER A O 1
ATOM 643 N N . GLU A 1 84 ? 28.455 2.857 2.122 1.00 94.32 119 GLU A N 1
ATOM 644 C CA . GLU A 1 84 ? 29.338 2.212 3.093 1.00 91.28 119 GLU A CA 1
ATOM 645 C C . GLU A 1 84 ? 30.040 3.260 3.918 1.00 93.73 119 GLU A C 1
ATOM 646 O O . GLU A 1 84 ? 30.073 3.133 5.142 1.00 92.65 119 GLU A O 1
ATOM 652 N N . LEU A 1 85 ? 30.548 4.344 3.253 1.00 90.12 120 LEU A N 1
ATOM 653 C CA . LEU A 1 85 ? 31.219 5.472 3.919 1.00 89.33 120 LEU A CA 1
ATOM 654 C C . LEU A 1 85 ? 30.257 6.209 4.856 1.00 95.95 120 LEU A C 1
ATOM 655 O O . LEU A 1 85 ? 30.649 6.580 5.957 1.00 94.89 120 LEU A O 1
ATOM 660 N N . LYS A 1 86 ? 28.987 6.389 4.425 1.00 95.87 121 LYS A N 1
ATOM 661 C CA . LYS A 1 86 ? 27.927 7.039 5.213 1.00 96.55 121 LYS A CA 1
ATOM 662 C C . LYS A 1 86 ? 27.696 6.254 6.514 1.00 99.36 121 LYS A C 1
ATOM 663 O O . LYS A 1 86 ? 27.629 6.860 7.586 1.00 100.61 121 LYS A O 1
ATOM 669 N N . ASP A 1 87 ? 27.630 4.911 6.413 1.00 92.98 122 ASP A N 1
ATOM 670 C CA . ASP A 1 87 ? 27.461 3.996 7.540 1.00 91.55 122 ASP A CA 1
ATOM 671 C C . ASP A 1 87 ? 28.691 3.950 8.470 1.00 95.30 122 ASP A C 1
ATOM 672 O O . ASP A 1 87 ? 28.529 3.832 9.696 1.00 94.46 122 ASP A O 1
ATOM 677 N N . LEU A 1 88 ? 29.918 4.087 7.898 1.00 91.29 123 LEU A N 1
ATOM 678 C CA . LEU A 1 88 ? 31.158 4.174 8.680 1.00 89.95 123 LEU A CA 1
ATOM 679 C C . LEU A 1 88 ? 31.139 5.465 9.491 1.00 92.83 123 LEU A C 1
ATOM 680 O O . LEU A 1 88 ? 31.499 5.472 10.667 1.00 91.25 123 LEU A O 1
ATOM 685 N N . ASN A 1 89 ? 30.634 6.537 8.881 1.00 90.89 124 ASN A N 1
ATOM 686 C CA . ASN A 1 89 ? 30.479 7.832 9.537 1.00 91.23 124 ASN A CA 1
ATOM 687 C C . ASN A 1 89 ? 29.477 7.759 10.679 1.00 94.81 124 ASN A C 1
ATOM 688 O O . ASN A 1 89 ? 29.758 8.271 11.752 1.00 94.46 124 ASN A O 1
ATOM 693 N N . ALA A 1 90 ? 28.349 7.048 10.474 1.00 91.22 125 ALA A N 1
ATOM 694 C CA . ALA A 1 90 ? 27.316 6.854 11.494 1.00 89.94 125 ALA A CA 1
ATOM 695 C C . ALA A 1 90 ? 27.906 6.122 12.697 1.00 95.45 125 ALA A C 1
ATOM 696 O O . ALA A 1 90 ? 27.698 6.564 13.830 1.00 95.91 125 ALA A O 1
ATOM 698 N N . PHE A 1 91 ? 28.722 5.058 12.448 1.00 91.62 126 PHE A N 1
ATOM 699 C CA . PHE A 1 91 ? 29.389 4.320 13.520 1.00 90.86 126 PHE A CA 1
ATOM 700 C C . PHE A 1 91 ? 30.400 5.193 14.280 1.00 97.94 126 PHE A C 1
ATOM 701 O O . PHE A 1 91 ? 30.318 5.264 15.496 1.00 98.35 126 PHE A O 1
ATOM 709 N N . TYR A 1 92 ? 31.321 5.880 13.576 1.00 95.85 127 TYR A N 1
ATOM 710 C CA . TYR A 1 92 ? 32.302 6.729 14.262 1.00 96.03 127 TYR A CA 1
ATOM 711 C C . TYR A 1 92 ? 31.759 8.046 14.820 1.00 100.89 127 TYR A C 1
ATOM 712 O O . TYR A 1 92 ? 32.427 8.672 15.643 1.00 102.03 127 TYR A O 1
ATOM 721 N N . GLN A 1 93 ? 30.531 8.439 14.427 1.00 96.66 128 GLN A N 1
ATOM 722 C CA . GLN A 1 93 ? 29.863 9.623 14.981 1.00 96.60 128 GLN A CA 1
ATOM 723 C C . GLN A 1 93 ? 29.194 9.231 16.300 1.00 98.49 128 GLN A C 1
ATOM 724 O O . GLN A 1 93 ? 29.052 10.059 17.196 1.00 98.76 128 GLN A O 1
ATOM 730 N N . SER A 1 94 ? 28.786 7.959 16.408 1.00 94.20 129 SER A N 1
ATOM 731 C CA . SER A 1 94 ? 28.103 7.397 17.574 1.00 93.19 129 SER A CA 1
ATOM 732 C C . SER A 1 94 ? 28.992 7.397 18.830 1.00 98.12 129 SER A C 1
ATOM 733 O O . SER A 1 94 ? 30.220 7.334 18.707 1.00 97.41 129 SER A O 1
ATOM 736 N N . PRO A 1 95 ? 28.397 7.439 20.056 1.00 95.16 130 PRO A N 1
ATOM 737 C CA . PRO A 1 95 ? 29.232 7.432 21.271 1.00 94.24 130 PRO A CA 1
ATOM 738 C C . PRO A 1 95 ? 30.207 6.255 21.346 1.00 96.53 130 PRO A C 1
ATOM 739 O O . PRO A 1 95 ? 31.335 6.436 21.810 1.00 95.89 130 PRO A O 1
ATOM 743 N N . LEU A 1 96 ? 29.790 5.057 20.871 1.00 92.91 131 LEU A N 1
ATOM 744 C CA . LEU A 1 96 ? 30.649 3.857 20.891 1.00 91.20 131 LEU A CA 1
ATOM 745 C C . LEU A 1 96 ? 31.791 3.985 19.896 1.00 95.52 131 LEU A C 1
ATOM 746 O O . LEU A 1 96 ? 32.916 3.611 20.217 1.00 96.42 131 LEU A O 1
ATOM 751 N N . GLY A 1 97 ? 31.506 4.546 18.723 1.00 90.76 132 GLY A N 1
ATOM 752 C CA . GLY A 1 97 ? 32.523 4.805 17.713 1.00 89.94 132 GLY A CA 1
ATOM 753 C C . GLY A 1 97 ? 33.612 5.707 18.254 1.00 93.11 132 GLY A C 1
ATOM 754 O O . GLY A 1 97 ? 34.801 5.379 18.163 1.00 93.00 132 GLY A O 1
ATOM 755 N N . LYS A 1 98 ? 33.199 6.808 18.909 1.00 88.68 133 LYS A N 1
ATOM 756 C CA . LYS A 1 98 ? 34.104 7.763 19.543 1.00 88.04 133 LYS A CA 1
ATOM 757 C C . LYS A 1 98 ? 34.907 7.101 20.671 1.00 92.75 133 LYS A C 1
ATOM 758 O O . LYS A 1 98 ? 36.108 7.365 20.811 1.00 92.95 133 LYS A O 1
ATOM 764 N N . LYS A 1 99 ? 34.268 6.173 21.417 1.00 88.34 134 LYS A N 1
ATOM 765 C CA . LYS A 1 99 ? 34.942 5.456 22.490 1.00 87.46 134 LYS A CA 1
ATOM 766 C C . LYS A 1 99 ? 36.057 4.551 21.896 1.00 93.06 134 LYS A C 1
ATOM 767 O O . LYS A 1 99 ? 37.188 4.579 22.378 1.00 94.16 134 LYS A O 1
ATOM 773 N N . VAL A 1 100 ? 35.750 3.826 20.804 1.00 88.45 135 VAL A N 1
ATOM 774 C CA . VAL A 1 100 ? 36.718 2.977 20.110 1.00 87.40 135 VAL A CA 1
ATOM 775 C C . VAL A 1 100 ? 37.940 3.806 19.672 1.00 92.19 135 VAL A C 1
ATOM 776 O O . VAL A 1 100 ? 39.061 3.455 20.035 1.00 92.62 135 VAL A O 1
ATOM 780 N N . LEU A 1 101 ? 37.707 4.950 18.976 1.00 88.26 136 LEU A N 1
ATOM 781 C CA . LEU A 1 101 ? 38.767 5.854 18.506 1.00 88.28 136 LEU A CA 1
ATOM 782 C C . LEU A 1 101 ? 39.706 6.322 19.608 1.00 94.51 136 LEU A C 1
ATOM 783 O O . LEU A 1 101 ? 40.909 6.373 19.377 1.00 93.93 136 LEU A O 1
ATOM 788 N N . GLU A 1 102 ? 39.169 6.689 20.794 1.00 94.27 137 GLU A N 1
ATOM 789 C CA . GLU A 1 102 ? 39.991 7.146 21.925 1.00 96.21 137 GLU A CA 1
ATOM 790 C C . GLU A 1 102 ? 40.770 5.976 22.573 1.00 102.68 137 GLU A C 1
ATOM 791 O O . GLU A 1 102 ? 41.967 6.116 22.880 1.00 103.68 137 GLU A O 1
ATOM 797 N N . LYS A 1 103 ? 40.099 4.829 22.755 1.00 99.13 138 LYS A N 1
ATOM 798 C CA . LYS A 1 103 ? 40.703 3.666 23.392 1.00 99.35 138 LYS A CA 1
ATOM 799 C C . LYS A 1 103 ? 41.759 2.970 22.533 1.00 107.20 138 LYS A C 1
ATOM 800 O O . LYS A 1 103 ? 42.775 2.544 23.078 1.00 107.22 138 LYS A O 1
ATOM 814 N N . PRO A 1 105 ? 44.436 3.569 20.361 1.00 106.16 140 PRO A N 1
ATOM 815 C CA . PRO A 1 105 ? 45.888 3.770 20.548 1.00 106.06 140 PRO A CA 1
ATOM 816 C C . PRO A 1 105 ? 46.434 3.165 21.859 1.00 106.61 140 PRO A C 1
ATOM 817 O O . PRO A 1 105 ? 47.455 2.471 21.828 1.00 105.80 140 PRO A O 1
ATOM 821 N N . ARG A 1 106 ? 45.739 3.402 23.000 1.00 101.09 141 ARG A N 1
ATOM 822 C CA . ARG A 1 106 ? 46.168 2.872 24.300 1.00 100.41 141 ARG A CA 1
ATOM 823 C C . ARG A 1 106 ? 46.001 1.344 24.408 1.00 102.60 141 ARG A C 1
ATOM 824 O O . ARG A 1 106 ? 46.894 0.672 24.932 1.00 102.04 141 ARG A O 1
ATOM 832 N N . LEU A 1 107 ? 44.881 0.799 23.890 1.00 97.46 142 LEU A N 1
ATOM 833 C CA . LEU A 1 107 ? 44.648 -0.646 23.887 1.00 95.94 142 LEU A CA 1
ATOM 834 C C . LEU A 1 107 ? 45.688 -1.367 23.034 1.00 100.66 142 LEU A C 1
ATOM 835 O O . LEU A 1 107 ? 46.174 -2.410 23.438 1.00 99.54 142 LEU A O 1
ATOM 840 N N . THR A 1 108 ? 46.071 -0.779 21.887 1.00 99.72 143 THR A N 1
ATOM 841 C CA . THR A 1 108 ? 47.099 -1.332 20.992 1.00 100.57 143 THR A CA 1
ATOM 842 C C . THR A 1 108 ? 48.468 -1.346 21.686 1.00 106.30 143 THR A C 1
ATOM 843 O O . THR A 1 108 ? 49.158 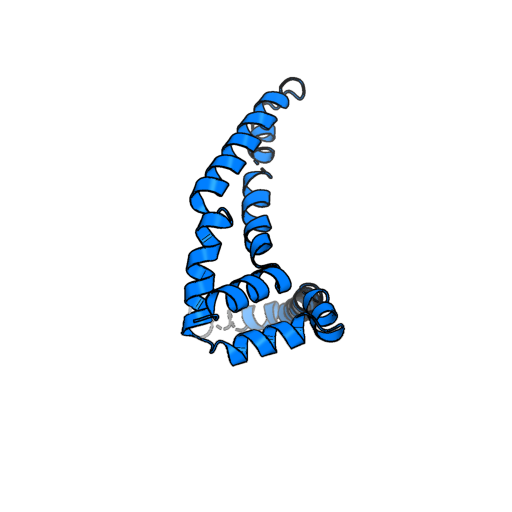-2.365 21.656 1.00 105.97 143 THR A O 1
ATOM 847 N N . ALA A 1 109 ? 48.834 -0.223 22.333 1.00 104.67 144 ALA A N 1
ATOM 848 C CA . ALA A 1 109 ? 50.099 -0.062 23.052 1.00 105.69 144 ALA A CA 1
ATOM 849 C C . ALA A 1 109 ? 50.212 -1.031 24.220 1.00 108.82 144 ALA A C 1
ATOM 850 O O . ALA A 1 109 ? 51.252 -1.664 24.378 1.00 109.05 144 ALA A O 1
ATOM 852 N N . GLU A 1 110 ? 49.141 -1.149 25.035 1.00 104.25 145 GLU A N 1
ATOM 853 C CA . GLU A 1 110 ? 49.100 -2.050 26.186 1.00 103.84 145 GLU A CA 1
ATOM 854 C C . GLU A 1 110 ? 49.166 -3.516 25.740 1.00 107.79 145 GLU A C 1
ATOM 855 O O . GLU A 1 110 ? 49.844 -4.323 26.377 1.00 108.42 145 GLU A O 1
ATOM 861 N N . SER A 1 111 ? 48.490 -3.840 24.620 1.00 102.89 146 SER A N 1
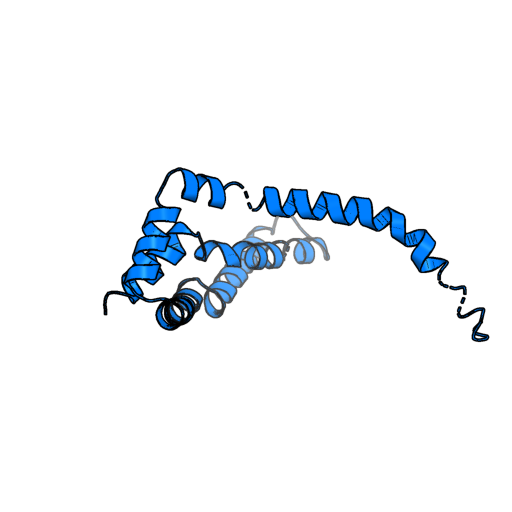ATOM 862 C CA . SER A 1 111 ? 48.444 -5.168 24.019 1.00 101.60 146 SER A CA 1
ATOM 863 C C . SER A 1 111 ? 49.843 -5.583 23.531 1.00 107.51 146 SER A C 1
ATOM 864 O O . SER A 1 111 ? 50.251 -6.728 23.731 1.00 109.03 146 SER A O 1
ATOM 867 N N . ALA A 1 112 ? 50.582 -4.642 22.930 1.00 103.27 147 ALA A N 1
ATOM 868 C CA . ALA A 1 112 ? 51.930 -4.873 22.422 1.00 103.17 147 ALA A CA 1
ATOM 869 C C . ALA A 1 112 ? 52.973 -4.955 23.547 1.00 107.44 147 ALA A C 1
ATOM 870 O O . ALA A 1 112 ? 53.964 -5.660 23.395 1.00 107.44 147 ALA A O 1
ATOM 872 N N . GLN A 1 113 ? 52.773 -4.215 24.656 1.00 105.14 148 GLN A N 1
ATOM 873 C CA . GLN A 1 113 ? 53.703 -4.230 25.796 1.00 106.53 148 GLN A CA 1
ATOM 874 C C . GLN A 1 113 ? 53.631 -5.578 26.467 1.00 110.35 148 GLN A C 1
ATOM 875 O O . GLN A 1 113 ? 54.663 -6.142 26.827 1.00 110.58 148 GLN A O 1
ATOM 881 N N . LEU A 1 114 ? 52.398 -6.112 26.590 1.00 106.43 149 LEU A N 1
ATOM 882 C CA . LEU A 1 114 ? 52.082 -7.415 27.157 1.00 105.84 149 LEU A CA 1
ATOM 883 C C . LEU A 1 114 ? 52.844 -8.531 26.393 1.00 107.56 149 LEU A C 1
ATOM 884 O O . LEU A 1 114 ? 53.590 -9.295 27.012 1.00 106.96 149 LEU A O 1
ATOM 889 N N . THR A 1 115 ? 52.689 -8.574 25.052 1.00 102.28 150 THR A N 1
ATOM 890 C CA . THR A 1 115 ? 53.337 -9.553 24.185 1.00 102.35 150 THR A CA 1
ATOM 891 C C . THR A 1 115 ? 54.862 -9.450 24.226 1.00 110.40 150 THR A C 1
ATOM 892 O O . THR A 1 115 ? 55.530 -10.471 24.381 1.00 111.07 150 THR A O 1
ATOM 896 N N . GLN A 1 116 ? 55.413 -8.225 24.116 1.00 109.43 151 GLN A N 1
ATOM 897 C CA . GLN A 1 116 ? 56.863 -8.001 24.150 1.00 111.39 151 GLN A CA 1
ATOM 898 C C . GLN A 1 116 ? 57.461 -8.455 25.487 1.00 116.22 151 GLN A C 1
ATOM 899 O O . GLN A 1 116 ? 58.549 -9.035 25.499 1.00 117.93 151 GLN A O 1
ATOM 905 N N . ALA A 1 117 ? 56.731 -8.233 26.603 1.00 110.94 152 ALA A N 1
ATOM 906 C CA . ALA A 1 117 ? 57.181 -8.642 27.934 1.00 110.88 152 ALA A CA 1
ATOM 907 C C . ALA A 1 117 ? 57.284 -10.163 28.019 1.00 114.19 152 ALA A C 1
ATOM 908 O O . ALA A 1 117 ? 58.307 -10.688 28.478 1.00 115.97 152 ALA A O 1
ATOM 910 N N . LYS A 1 118 ? 56.230 -10.866 27.540 1.00 106.79 153 LYS A N 1
ATOM 911 C CA . LYS A 1 118 ? 56.133 -12.321 27.523 1.00 104.25 153 LYS A CA 1
ATOM 912 C C . LYS A 1 118 ? 57.193 -12.928 26.614 1.00 108.96 153 LYS A C 1
ATOM 913 O O . LYS A 1 118 ? 57.827 -13.919 26.991 1.00 109.50 153 LYS A O 1
ATOM 919 N N . LEU A 1 119 ? 57.416 -12.296 25.431 1.00 105.01 154 LEU A N 1
ATOM 920 C CA . LEU A 1 119 ? 58.396 -12.708 24.413 1.00 105.17 154 LEU A CA 1
ATOM 921 C C . LEU A 1 119 ? 59.831 -12.722 24.938 1.00 110.75 154 LEU A C 1
ATOM 922 O O . LEU A 1 119 ? 60.638 -13.517 24.468 1.00 110.97 154 LEU A O 1
ATOM 927 N N . GLN A 1 120 ? 60.145 -11.865 25.919 1.00 108.51 155 GLN A N 1
ATOM 928 C CA . GLN A 1 120 ? 61.482 -11.824 26.501 1.00 110.71 155 GLN A CA 1
ATOM 929 C C . GLN A 1 120 ? 61.837 -13.133 27.220 1.00 114.49 155 GLN A C 1
ATOM 930 O O . GLN A 1 120 ? 63.021 -13.469 27.330 1.00 116.81 155 GLN A O 1
ATOM 936 N N . GLY A 1 121 ? 60.808 -13.892 27.621 1.00 107.50 156 GLY A N 1
ATOM 937 C CA . GLY A 1 121 ? 60.965 -15.199 28.250 1.00 106.42 156 GLY A CA 1
ATOM 938 C C . GLY A 1 121 ? 61.479 -16.267 27.297 1.00 110.19 156 GLY A C 1
ATOM 939 O O . GLY A 1 121 ? 62.069 -17.260 27.732 1.00 111.30 156 GLY A O 1
ATOM 940 N N . ALA A 1 122 ? 61.253 -16.075 25.990 1.00 105.92 157 ALA A N 1
ATOM 941 C CA . ALA A 1 122 ? 61.706 -16.993 24.947 1.00 106.55 157 ALA A CA 1
ATOM 942 C C . ALA A 1 122 ? 63.063 -16.583 24.364 1.00 113.86 157 ALA A C 1
ATOM 943 O O . ALA A 1 122 ? 63.594 -17.304 23.522 1.00 114.45 157 ALA A O 1
ATOM 945 N N . VAL A 1 123 ? 63.650 -15.460 24.840 1.00 112.62 158 VAL A N 1
ATOM 946 C CA . VAL A 1 123 ? 64.952 -14.963 24.354 1.00 114.87 158 VAL A CA 1
ATOM 947 C C . VAL A 1 123 ? 66.100 -15.935 24.655 1.00 120.11 158 VAL A C 1
ATOM 948 O O . VAL A 1 123 ? 66.787 -16.355 23.729 1.00 121.59 158 VAL A O 1
ATOM 952 N N . GLU A 1 124 ? 66.295 -16.296 25.933 1.00 116.62 159 GLU A N 1
ATOM 953 C CA . GLU A 1 124 ? 67.338 -17.235 26.360 1.00 117.99 159 GLU A CA 1
ATOM 954 C C . GLU A 1 124 ? 67.175 -18.629 25.692 1.00 120.94 159 GLU A C 1
ATOM 955 O O . GLU A 1 124 ? 68.154 -19.108 25.112 1.00 122.69 159 GLU A O 1
ATOM 961 N N . PRO A 1 125 ? 65.958 -19.267 25.682 1.00 114.57 160 PRO A N 1
ATOM 962 C CA . PRO A 1 125 ? 65.825 -20.583 25.021 1.00 113.85 160 PRO A CA 1
ATOM 963 C C . PRO A 1 125 ? 66.093 -20.565 23.511 1.00 118.17 160 PRO A C 1
ATOM 964 O O . PRO A 1 125 ? 66.684 -21.514 23.005 1.00 119.21 160 PRO A O 1
ATOM 968 N N . VAL A 1 126 ? 65.666 -19.500 22.796 1.00 113.76 161 VAL A N 1
ATOM 969 C CA . VAL A 1 126 ? 65.895 -19.367 21.347 1.00 114.44 161 VAL A CA 1
ATOM 970 C C . VAL A 1 126 ? 67.393 -19.105 21.060 1.00 122.98 161 VAL A C 1
ATOM 971 O O . VAL A 1 126 ? 67.923 -19.599 20.058 1.00 124.09 161 VAL A O 1
ATOM 975 N N . ASN A 1 127 ? 68.083 -18.378 21.974 1.00 121.78 162 ASN A N 1
ATOM 976 C CA . ASN A 1 127 ? 69.526 -18.116 21.867 1.00 124.74 162 ASN A CA 1
ATOM 977 C C . ASN A 1 127 ? 70.301 -19.431 22.020 1.00 130.82 162 ASN A C 1
ATOM 978 O O . ASN A 1 127 ? 71.196 -19.710 21.222 1.00 132.71 162 ASN A O 1
ATOM 983 N N . LYS A 1 128 ? 69.923 -20.248 23.035 1.00 126.45 163 LYS A N 1
ATOM 984 C CA . LYS A 1 128 ? 70.490 -21.571 23.325 1.00 127.14 163 LYS A CA 1
ATOM 985 C C . LYS A 1 128 ? 70.222 -22.510 22.138 1.00 132.85 163 LYS A C 1
ATOM 986 O O . LYS A 1 128 ? 71.107 -23.266 21.735 1.00 133.96 163 LYS A O 1
ATOM 992 N N . LEU A 1 129 ? 69.004 -22.419 21.569 1.00 129.40 164 LEU A N 1
ATOM 993 C CA . LEU A 1 129 ? 68.513 -23.204 20.436 1.00 130.00 164 LEU A CA 1
ATOM 994 C C . LEU A 1 129 ? 69.386 -23.028 19.182 1.00 136.90 164 LEU A C 1
ATOM 995 O O . LEU A 1 129 ? 69.825 -24.025 18.599 1.00 137.34 164 LEU A O 1
ATOM 1008 N N . ALA A 1 131 ? 72.441 -21.657 19.101 1.00 139.43 166 ALA A N 1
ATOM 1009 C CA . ALA A 1 131 ? 73.791 -22.031 19.532 1.00 141.41 166 ALA A CA 1
ATOM 1010 C C . ALA A 1 131 ? 73.990 -23.538 19.428 1.00 145.83 166 ALA A C 1
ATOM 1011 O O . ALA A 1 131 ? 75.071 -23.986 19.048 1.00 148.08 166 ALA A O 1
ATOM 1013 N N . ASP A 1 132 ? 72.935 -24.320 19.757 1.00 139.75 167 ASP A N 1
ATOM 1014 C CA . ASP A 1 132 ? 72.941 -25.779 19.668 1.00 139.25 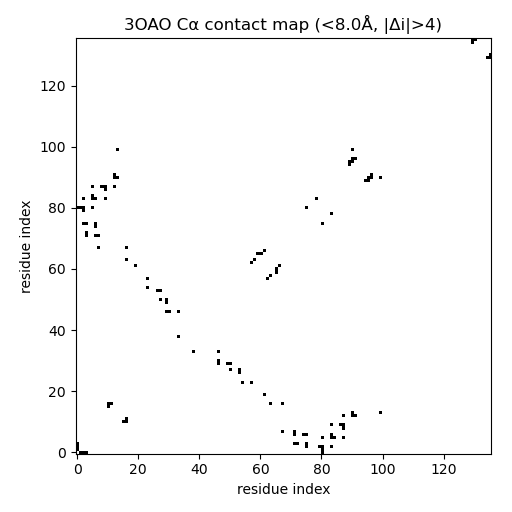167 ASP A CA 1
ATOM 1015 C C . ASP A 1 132 ? 72.954 -26.240 18.200 1.00 142.26 167 ASP A C 1
ATOM 1016 O O . ASP A 1 132 ? 73.640 -27.209 17.886 1.00 143.53 167 ASP A O 1
ATOM 1029 N N . ASP A 1 134 ? 74.218 -24.421 15.640 1.00 144.95 169 ASP A N 1
ATOM 1030 C CA . ASP A 1 134 ? 75.572 -24.048 15.226 1.00 147.71 169 ASP A CA 1
ATOM 1031 C C . ASP A 1 134 ? 76.584 -25.076 15.782 1.00 156.26 169 ASP A C 1
ATOM 1032 O O . ASP A 1 134 ? 77.522 -25.435 15.080 1.00 159.25 169 ASP A O 1
ATOM 1034 N N . LYS A 1 135 ? 76.345 -25.600 17.010 1.00 152.86 170 LYS A N 1
ATOM 1035 C CA . LYS A 1 135 ? 77.178 -26.643 17.624 1.00 155.11 170 LYS A CA 1
ATOM 1036 C C . LYS A 1 135 ? 77.056 -27.951 16.823 1.00 161.09 170 LYS A C 1
ATOM 1037 O O . LYS A 1 135 ? 78.073 -28.570 16.500 1.00 163.87 170 LYS A O 1
ATOM 1043 N N . GLU A 1 136 ? 75.799 -28.358 16.504 1.00 155.77 171 GLU A N 1
ATOM 1044 C CA . GLU A 1 136 ? 75.465 -29.594 15.787 1.00 156.19 171 GLU A CA 1
ATOM 1045 C C . GLU A 1 136 ? 76.001 -29.626 14.358 1.00 163.61 171 GLU A C 1
ATOM 1046 O O . GLU A 1 136 ? 76.446 -30.680 13.900 1.00 165.37 17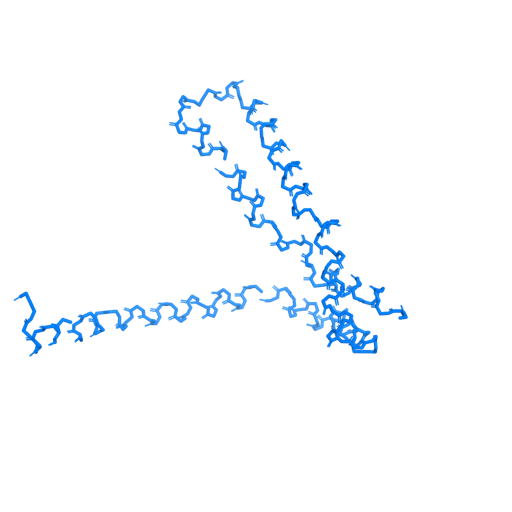1 GLU A O 1
ATOM 1052 N N . LEU A 1 137 ? 75.954 -28.481 13.653 1.00 160.55 172 LEU A N 1
ATOM 1053 C CA . LEU A 1 137 ? 76.450 -28.383 12.275 1.00 162.78 172 LEU A CA 1
ATOM 1054 C C . LEU A 1 137 ? 77.987 -28.142 12.215 1.00 172.19 172 LEU A C 1
ATOM 1055 O O . LEU A 1 137 ? 78.567 -28.124 11.124 1.00 173.87 172 LEU A O 1
ATOM 1060 N N . GLY A 1 138 ? 78.614 -27.980 13.387 1.00 170.92 173 GLY A N 1
ATOM 1061 C CA . GLY A 1 138 ? 80.049 -27.739 13.516 1.00 174.54 173 GLY A CA 1
ATOM 1062 C C . GLY A 1 138 ? 80.461 -26.318 13.176 1.00 180.24 173 GLY A C 1
ATOM 1063 O O . GLY A 1 138 ? 81.162 -26.097 12.185 1.00 182.25 173 GLY A O 1
ATOM 1064 N N . VAL A 1 139 ? 80.014 -25.335 13.995 1.00 175.66 174 VAL A N 1
ATOM 1065 C CA . VAL A 1 139 ? 80.323 -23.899 13.816 1.00 175.92 174 VAL A CA 1
ATOM 1066 C C . VAL A 1 139 ? 80.912 -23.316 15.126 1.00 181.31 174 VAL A C 1
ATOM 1067 O O . VAL A 1 139 ? 80.304 -23.466 16.197 1.00 179.30 174 VAL A O 1
ATOM 1071 N N . ALA A 1 140 ? 82.100 -22.646 15.022 1.00 180.45 175 ALA A N 1
ATOM 1072 C CA . ALA A 1 140 ? 82.847 -22.018 16.128 1.00 205.97 175 ALA A CA 1
ATOM 1073 C C . ALA A 1 140 ? 83.079 -22.958 17.316 1.00 224.76 175 ALA A C 1
ATOM 1074 O O . ALA A 1 140 ? 83.627 -24.046 17.146 1.00 197.84 175 ALA A O 1
#

Foldseek 3Di:
DCQLVLLLLLCVLLVVQCVCVVVLVVVLVCVCVCVVPDNDVVCCVVSVVVSVVVVVVCCVPPHCVVVSVVSSVVDVVVDPSVRSVVSSVQSVDPVVVVVSVPVVVVVVVVVVVVVVVVVCVVVVVVCCVCVVVVHD